Protein AF-Q13T92-F1 (afdb_monomer_lite)

Foldseek 3Di:
DDLPDPAKDKDKDKDQDPDDQVRVQVVVQVVVPVFKDFLDDWDWDQALNDTWIWTWIATPVLQKIKIWTWDAAPVRIIMIMIMMDSQADPPRSHHPPPCRVVSSSVVVNVVVCVRHVD

pLDDT: mean 86.64, std 13.21, range [33.62, 98.12]

Secondary structure (DSSP, 8-state):
-----SS-EEEEEEEE-SS-HHHHHHHHHHHTTTTEEE-S--EEEEETTEEEEEEEEEETTS--EEEEEEEE-TTSEEEEEEEEES-B-TTTSSBS-THHHHHHHHHHHHHHHHHT--

Radius of gyration: 13.7 Å; chains: 1; bounding box: 35×21×37 Å

Sequence (118 aa):
MRYDGLGDIAVFGATQTEQGPDAYGMDFAQLMGRGYALAGTAKWVVVGGQTVWLAGLSDTAGQAYGLLFVFRDARGYVWHVFTATGHILANTGGPADPGFYTRANALATAFVKAAFAG

Structure (mmCIF, N/CA/C/O backbone):
data_AF-Q13T92-F1
#
_entry.id   AF-Q13T92-F1
#
loop_
_atom_site.group_PDB
_atom_site.id
_atom_site.type_symbol
_atom_site.label_atom_id
_atom_site.label_alt_id
_atom_site.label_comp_id
_atom_site.label_asym_id
_atom_site.label_entity_id
_atom_site.label_seq_id
_atom_site.pdbx_PDB_ins_code
_atom_site.Cartn_x
_atom_site.Cartn_y
_atom_site.Cartn_z
_atom_site.occupancy
_atom_site.B_iso_or_equiv
_atom_site.auth_seq_id
_atom_site.auth_comp_id
_atom_site.auth_asym_id
_atom_site.auth_atom_id
_atom_site.pdbx_PDB_model_num
ATOM 1 N N . MET A 1 1 ? -14.319 -10.577 -6.843 1.00 38.72 1 MET A N 1
ATOM 2 C CA . MET A 1 1 ? -13.847 -9.365 -7.546 1.00 38.72 1 MET A CA 1
ATOM 3 C C . MET A 1 1 ? -12.643 -9.803 -8.372 1.00 38.72 1 MET A C 1
ATOM 5 O O . MET A 1 1 ? -11.688 -10.283 -7.779 1.00 38.72 1 MET A O 1
ATOM 9 N N . ARG A 1 2 ? -12.748 -9.834 -9.707 1.00 33.62 2 ARG A N 1
ATOM 10 C CA . ARG A 1 2 ? -11.689 -10.352 -10.593 1.00 33.62 2 ARG A CA 1
ATOM 11 C C . ARG A 1 2 ? -10.754 -9.185 -10.917 1.00 33.62 2 ARG A C 1
ATOM 13 O O . ARG A 1 2 ? -11.214 -8.174 -11.435 1.00 33.62 2 ARG A O 1
ATOM 20 N N . TYR A 1 3 ? -9.499 -9.283 -10.497 1.00 41.53 3 TYR A N 1
ATOM 21 C CA . TYR A 1 3 ? -8.467 -8.290 -10.779 1.00 41.53 3 TYR A CA 1
ATOM 22 C C . TYR A 1 3 ? -7.800 -8.694 -12.097 1.00 41.53 3 TYR A C 1
ATOM 24 O O . TYR A 1 3 ? -6.896 -9.521 -12.104 1.00 41.53 3 TYR A O 1
ATOM 32 N N . ASP A 1 4 ? -8.314 -8.184 -13.218 1.00 45.97 4 ASP A N 1
ATOM 33 C CA . ASP A 1 4 ? -7.700 -8.382 -14.535 1.00 45.97 4 ASP A CA 1
ATOM 34 C C . ASP A 1 4 ? -6.572 -7.352 -14.700 1.00 45.97 4 ASP A C 1
ATOM 36 O O . ASP A 1 4 ? -6.776 -6.238 -15.186 1.00 45.97 4 ASP A O 1
ATOM 40 N N . GLY A 1 5 ? -5.387 -7.702 -14.200 1.00 51.38 5 GLY A N 1
ATOM 41 C CA . GLY A 1 5 ? -4.140 -6.986 -14.452 1.00 51.38 5 GLY A CA 1
ATOM 42 C C . GLY A 1 5 ? -3.247 -7.808 -15.377 1.00 51.38 5 GLY A C 1
ATOM 43 O O . GLY A 1 5 ? -3.118 -9.020 -15.203 1.00 51.38 5 GLY A O 1
ATOM 44 N N . LEU A 1 6 ? -2.641 -7.164 -16.373 1.00 59.19 6 LEU A N 1
ATOM 45 C CA . LEU A 1 6 ? -1.683 -7.766 -17.306 1.00 59.19 6 LEU A CA 1
ATOM 46 C C . LEU A 1 6 ? -0.378 -8.118 -16.563 1.00 59.19 6 LEU A C 1
ATOM 48 O O . LEU A 1 6 ? 0.600 -7.386 -16.642 1.00 59.19 6 LEU A O 1
ATOM 52 N N . GLY A 1 7 ? -0.375 -9.210 -15.793 1.00 66.38 7 GLY A N 1
ATOM 53 C CA . GLY A 1 7 ? 0.784 -9.618 -14.986 1.00 66.38 7 GLY A CA 1
ATOM 54 C C . GLY A 1 7 ? 0.960 -8.840 -13.675 1.00 66.38 7 GLY A C 1
ATOM 55 O O . GLY A 1 7 ? 2.048 -8.850 -13.102 1.00 66.38 7 GLY A O 1
ATOM 56 N N . ASP A 1 8 ? -0.093 -8.177 -13.194 1.00 82.25 8 ASP A N 1
ATOM 57 C CA . ASP A 1 8 ? -0.079 -7.496 -11.900 1.00 82.25 8 ASP A CA 1
ATOM 58 C C . ASP A 1 8 ? -0.300 -8.492 -10.750 1.00 82.25 8 ASP A C 1
ATOM 60 O O . ASP A 1 8 ? -1.102 -9.424 -10.855 1.00 82.25 8 ASP A O 1
ATOM 64 N N . ILE A 1 9 ? 0.349 -8.246 -9.614 1.00 85.69 9 ILE A N 1
ATOM 65 C CA . ILE A 1 9 ? 0.156 -9.001 -8.372 1.00 85.69 9 ILE A CA 1
ATOM 66 C C . ILE A 1 9 ? -0.476 -8.117 -7.302 1.00 85.69 9 ILE A C 1
ATOM 68 O O . ILE A 1 9 ? -0.210 -6.917 -7.235 1.00 85.69 9 ILE A O 1
ATOM 72 N N . ALA A 1 10 ? -1.285 -8.722 -6.435 1.00 90.81 10 ALA A N 1
ATOM 73 C CA . ALA A 1 10 ? -1.836 -8.065 -5.259 1.00 90.81 10 ALA A CA 1
ATOM 74 C C . ALA A 1 10 ? -1.636 -8.941 -4.018 1.00 90.81 10 ALA A C 1
ATOM 76 O O . ALA A 1 10 ? -1.984 -10.121 -4.022 1.00 90.81 10 ALA A O 1
ATOM 77 N N . VAL A 1 11 ? -1.097 -8.350 -2.955 1.00 90.62 11 VAL A N 1
ATOM 78 C CA . VAL A 1 11 ? -0.909 -8.965 -1.639 1.00 90.62 11 VAL A CA 1
ATOM 79 C C . VAL A 1 11 ? -1.607 -8.087 -0.616 1.00 90.62 11 VAL A C 1
ATOM 81 O O . VAL A 1 11 ? -1.437 -6.871 -0.610 1.00 90.62 11 VAL A O 1
ATOM 84 N N . PHE A 1 12 ? -2.412 -8.689 0.245 1.00 93.50 12 PHE A N 1
ATOM 85 C CA . PHE A 1 12 ? -3.117 -7.968 1.291 1.00 93.50 12 PHE A CA 1
ATOM 86 C C . PHE A 1 12 ? -3.157 -8.794 2.565 1.00 93.50 12 PHE A C 1
ATOM 88 O O . PHE A 1 12 ? -3.146 -10.026 2.534 1.00 93.50 12 PHE A O 1
ATOM 95 N N . GLY A 1 13 ? -3.255 -8.103 3.688 1.00 94.44 13 GLY A N 1
ATOM 96 C CA . GLY A 1 13 ? -3.311 -8.740 4.987 1.00 94.44 13 GLY A CA 1
ATOM 97 C C . GLY A 1 13 ? -3.603 -7.740 6.088 1.00 94.44 13 GLY A C 1
ATOM 98 O O . GLY A 1 13 ? -3.597 -6.528 5.877 1.00 94.44 13 GLY A O 1
ATOM 99 N N . ALA A 1 14 ? -3.861 -8.281 7.270 1.00 95.62 14 ALA A N 1
ATOM 100 C CA . ALA A 1 14 ? -4.091 -7.520 8.481 1.00 95.62 14 ALA A CA 1
ATOM 101 C C . ALA A 1 14 ? -3.280 -8.135 9.615 1.00 95.62 14 ALA A C 1
ATOM 103 O O . ALA A 1 14 ? -3.207 -9.358 9.753 1.00 95.62 14 ALA A O 1
ATOM 104 N N . THR A 1 15 ? -2.680 -7.291 10.441 1.00 95.50 15 THR A N 1
ATOM 105 C CA . THR A 1 15 ? -1.926 -7.721 11.616 1.00 95.50 15 THR A CA 1
ATOM 106 C C . THR A 1 15 ? -2.346 -6.879 12.806 1.00 95.50 15 THR A C 1
ATOM 108 O O . THR A 1 15 ? -2.444 -5.656 12.711 1.00 95.50 15 THR A O 1
ATOM 111 N N . GLN A 1 16 ? -2.603 -7.529 13.938 1.00 95.38 16 GLN A N 1
ATOM 112 C CA . GLN A 1 16 ? -2.816 -6.820 15.191 1.00 95.38 16 GLN A CA 1
ATOM 113 C C . GLN A 1 16 ? -1.446 -6.429 15.750 1.00 95.38 16 GLN A C 1
ATOM 115 O O . GLN A 1 16 ? -0.633 -7.286 16.080 1.00 95.38 16 GLN A O 1
ATOM 120 N N . THR A 1 17 ? -1.169 -5.131 15.778 1.00 93.62 17 THR A N 1
ATOM 121 C CA . THR A 1 17 ? 0.116 -4.566 16.203 1.00 93.62 17 THR A CA 1
ATOM 122 C C . THR A 1 17 ? -0.117 -3.185 16.803 1.00 93.62 17 THR A C 1
ATOM 124 O O . THR A 1 17 ? -1.123 -2.532 16.513 1.00 93.62 17 THR A O 1
ATOM 127 N N . GLU A 1 18 ? 0.809 -2.714 17.630 1.00 93.81 18 GLU A N 1
ATOM 128 C CA . GLU A 1 18 ? 0.816 -1.341 18.151 1.00 93.81 18 GLU A CA 1
ATOM 129 C C . GLU A 1 18 ? 1.480 -0.351 17.179 1.00 93.81 18 GLU A C 1
ATOM 131 O O . GLU A 1 18 ? 1.297 0.855 17.310 1.00 93.81 18 GLU A O 1
ATOM 136 N N . GLN A 1 19 ? 2.188 -0.842 16.155 1.00 95.25 19 GLN A N 1
ATOM 137 C CA . GLN A 1 19 ? 2.868 0.005 15.172 1.00 95.25 19 GLN A CA 1
ATOM 138 C C . GLN A 1 19 ? 1.899 0.913 14.404 1.00 95.25 19 GLN A C 1
ATOM 140 O O . GLN A 1 19 ? 0.835 0.481 13.956 1.00 95.25 19 GLN A O 1
ATOM 145 N N . GLY A 1 20 ? 2.279 2.174 14.196 1.00 96.00 20 GLY A N 1
ATOM 146 C CA . GLY A 1 20 ? 1.565 3.063 13.278 1.00 96.00 20 GLY A CA 1
ATOM 147 C C . GLY A 1 20 ? 1.570 2.523 11.836 1.00 96.00 20 GLY A C 1
ATOM 148 O O . GLY A 1 20 ? 2.464 1.749 11.484 1.00 96.00 20 GLY A O 1
ATOM 149 N N . PRO A 1 21 ? 0.597 2.903 10.984 1.00 97.19 21 PRO A N 1
ATOM 150 C CA . PRO A 1 21 ? 0.575 2.483 9.578 1.00 97.19 21 PRO A CA 1
ATOM 151 C C . PRO A 1 21 ? 1.846 2.843 8.796 1.00 97.19 21 PRO A C 1
ATOM 153 O O . PRO A 1 21 ? 2.279 2.088 7.935 1.00 97.19 21 PRO A O 1
ATOM 156 N N . ASP A 1 22 ? 2.458 3.979 9.111 1.00 95.94 22 ASP A N 1
ATOM 157 C CA . ASP A 1 22 ? 3.724 4.430 8.542 1.00 95.94 22 ASP A CA 1
ATOM 158 C C . ASP A 1 22 ? 4.896 3.535 8.963 1.00 95.94 22 ASP A C 1
ATOM 160 O O . ASP A 1 22 ? 5.622 3.041 8.103 1.00 95.94 22 ASP A O 1
ATOM 164 N N . ALA A 1 23 ? 5.043 3.259 10.262 1.00 95.12 23 ALA A N 1
ATOM 165 C CA . ALA A 1 23 ? 6.083 2.367 10.774 1.00 95.12 23 ALA A CA 1
ATOM 166 C C . ALA A 1 23 ? 5.935 0.948 10.200 1.00 95.12 23 ALA A C 1
ATOM 168 O O . ALA A 1 23 ? 6.889 0.395 9.658 1.00 95.12 23 ALA A O 1
ATOM 169 N N . TYR A 1 24 ? 4.715 0.402 10.224 1.00 95.50 24 TYR A N 1
ATOM 170 C CA . TYR A 1 24 ? 4.418 -0.900 9.627 1.00 95.50 24 TYR A CA 1
ATOM 171 C C . TYR A 1 24 ? 4.729 -0.922 8.127 1.00 95.50 24 TYR A C 1
ATOM 173 O O . TYR A 1 24 ? 5.308 -1.879 7.623 1.00 95.50 24 TYR A O 1
ATOM 181 N N . GLY A 1 25 ? 4.343 0.123 7.391 1.00 92.69 25 GLY A N 1
ATOM 182 C CA . GLY A 1 25 ? 4.567 0.203 5.951 1.00 92.69 25 GLY A CA 1
ATOM 183 C C . GLY A 1 25 ? 6.045 0.287 5.574 1.00 92.69 25 GLY A C 1
ATOM 184 O O . GLY A 1 25 ? 6.465 -0.328 4.592 1.00 92.69 25 GLY A O 1
ATOM 185 N N . MET A 1 26 ? 6.845 0.991 6.375 1.00 90.88 26 MET A N 1
ATOM 186 C CA . MET A 1 26 ? 8.300 1.031 6.224 1.00 90.88 26 MET A CA 1
ATOM 187 C C . MET A 1 26 ? 8.936 -0.333 6.502 1.00 90.88 26 MET A C 1
ATOM 189 O O . MET A 1 26 ? 9.745 -0.792 5.695 1.00 90.88 26 MET A O 1
ATOM 193 N N . ASP A 1 27 ? 8.529 -1.010 7.578 1.00 91.44 27 ASP A N 1
ATOM 194 C CA . ASP A 1 27 ? 9.002 -2.360 7.900 1.00 91.44 27 ASP A CA 1
ATOM 195 C C . ASP A 1 27 ? 8.605 -3.362 6.808 1.00 91.44 27 ASP A C 1
ATOM 197 O O . ASP A 1 27 ? 9.425 -4.164 6.368 1.00 91.44 27 ASP A O 1
ATOM 201 N N . PHE A 1 28 ? 7.372 -3.279 6.299 1.00 88.94 28 PHE A N 1
ATOM 202 C CA . PHE A 1 28 ? 6.901 -4.100 5.185 1.00 88.94 28 PHE A CA 1
ATOM 203 C C . PHE A 1 28 ? 7.774 -3.898 3.939 1.00 88.94 28 PHE A C 1
ATOM 205 O O . PHE A 1 28 ? 8.217 -4.871 3.328 1.00 88.94 28 PHE A O 1
ATOM 212 N N . ALA A 1 29 ? 8.075 -2.646 3.580 1.00 83.25 29 ALA A N 1
ATOM 213 C CA . ALA A 1 29 ? 8.956 -2.335 2.458 1.00 83.25 29 ALA A CA 1
ATOM 214 C C . ALA A 1 29 ? 10.376 -2.898 2.663 1.00 83.25 29 ALA A C 1
ATOM 216 O O . ALA A 1 29 ? 10.950 -3.456 1.730 1.00 83.25 29 ALA A O 1
ATOM 217 N N . GLN A 1 30 ? 10.919 -2.817 3.882 1.00 82.56 30 GLN A N 1
ATOM 218 C CA . GLN A 1 30 ? 12.228 -3.385 4.224 1.00 82.56 30 GLN A CA 1
ATOM 219 C C . GLN A 1 30 ? 12.243 -4.917 4.235 1.00 82.56 30 GLN A C 1
ATOM 221 O O . GLN A 1 30 ? 13.239 -5.516 3.840 1.00 82.56 30 GLN A O 1
ATOM 226 N N . LEU A 1 31 ? 11.155 -5.575 4.641 1.00 82.12 31 LEU A N 1
ATOM 227 C CA . LEU A 1 31 ? 11.030 -7.036 4.593 1.00 82.12 31 LEU A CA 1
ATOM 228 C C . LEU A 1 31 ? 10.950 -7.551 3.153 1.00 82.12 31 LEU A C 1
ATOM 230 O O . LEU A 1 31 ? 11.493 -8.611 2.843 1.00 82.12 31 LEU A O 1
ATOM 234 N N . MET A 1 32 ? 10.362 -6.768 2.246 1.00 75.75 32 MET A N 1
ATOM 235 C CA . MET A 1 32 ? 10.499 -6.995 0.802 1.00 75.75 32 MET A CA 1
ATOM 236 C C . MET A 1 32 ? 11.917 -6.676 0.278 1.00 75.75 32 MET A C 1
ATOM 238 O O . MET A 1 32 ? 12.234 -6.968 -0.879 1.00 75.75 32 MET A O 1
ATOM 242 N N . GLY A 1 33 ? 12.779 -6.100 1.123 1.00 57.41 33 GLY A N 1
ATOM 243 C CA . GLY A 1 33 ? 14.093 -5.496 0.867 1.00 57.41 33 GLY A CA 1
ATOM 244 C C . GLY A 1 33 ? 15.240 -6.442 0.510 1.00 57.41 33 GLY A C 1
ATOM 245 O O . GLY A 1 33 ? 16.389 -6.205 0.874 1.00 57.41 33 GLY A O 1
ATOM 246 N N . ARG A 1 34 ? 14.970 -7.477 -0.285 1.00 59.25 34 ARG A N 1
ATOM 247 C CA . ARG A 1 34 ? 15.957 -7.929 -1.285 1.00 59.25 34 ARG A CA 1
ATOM 248 C C . ARG A 1 34 ? 15.564 -7.574 -2.718 1.00 59.25 34 ARG A C 1
ATOM 250 O O . ARG A 1 34 ? 16.380 -7.758 -3.612 1.00 59.25 34 ARG A O 1
ATOM 257 N N . GLY A 1 35 ? 14.347 -7.060 -2.907 1.00 66.00 35 GLY A N 1
ATOM 258 C CA . GLY A 1 35 ? 13.820 -6.595 -4.183 1.00 66.00 35 GLY A CA 1
ATOM 259 C C . GLY A 1 35 ? 13.386 -5.137 -4.126 1.00 66.00 35 GLY A C 1
ATOM 260 O O . GLY A 1 35 ? 13.840 -4.376 -4.949 1.00 66.00 35 GLY A O 1
ATOM 261 N N . TYR A 1 36 ? 12.597 -4.680 -3.148 1.00 78.75 36 TYR A N 1
ATOM 262 C CA . TYR A 1 36 ? 11.918 -3.373 -3.257 1.00 78.75 36 TYR A CA 1
ATOM 263 C C . TYR A 1 36 ? 12.510 -2.236 -2.400 1.00 78.75 36 TYR A C 1
ATOM 265 O O . TYR A 1 36 ? 12.968 -2.454 -1.281 1.00 78.75 36 TYR A O 1
ATOM 273 N N . ALA A 1 37 ? 12.438 -1.004 -2.916 1.00 85.38 37 ALA A N 1
ATOM 274 C CA . ALA A 1 37 ? 12.794 0.256 -2.258 1.00 85.38 37 ALA A CA 1
ATOM 275 C C . ALA A 1 37 ? 11.707 1.329 -2.473 1.00 85.38 37 ALA A C 1
ATOM 277 O O . ALA A 1 37 ? 10.883 1.214 -3.378 1.00 85.38 37 ALA A O 1
ATOM 278 N N . LEU A 1 38 ? 11.702 2.395 -1.664 1.00 87.88 38 LEU A N 1
ATOM 279 C CA . LEU A 1 38 ? 10.770 3.515 -1.841 1.00 87.88 38 LEU A CA 1
ATOM 280 C C . LEU A 1 38 ? 11.009 4.243 -3.170 1.00 87.88 38 LEU A C 1
ATOM 282 O O . LEU A 1 38 ? 12.088 4.776 -3.416 1.00 87.88 38 LEU A O 1
ATOM 286 N N . ALA A 1 39 ? 9.963 4.336 -3.988 1.00 84.19 39 ALA A N 1
ATOM 287 C CA . ALA A 1 39 ? 9.957 5.012 -5.285 1.00 84.19 39 ALA A CA 1
ATOM 288 C C . ALA A 1 39 ? 9.563 6.499 -5.174 1.00 84.19 39 ALA A C 1
ATOM 290 O O . ALA A 1 39 ? 8.851 7.036 -6.025 1.00 84.19 39 ALA A O 1
ATOM 291 N N . GLY A 1 40 ? 9.960 7.151 -4.078 1.00 82.62 40 GLY A N 1
ATOM 292 C CA . GLY A 1 40 ? 9.605 8.531 -3.745 1.00 82.62 40 GLY A CA 1
ATOM 293 C C . GLY A 1 40 ? 9.138 8.701 -2.299 1.00 82.62 40 GLY A C 1
ATOM 294 O O . GLY A 1 40 ? 9.245 7.796 -1.473 1.00 82.62 40 GLY A O 1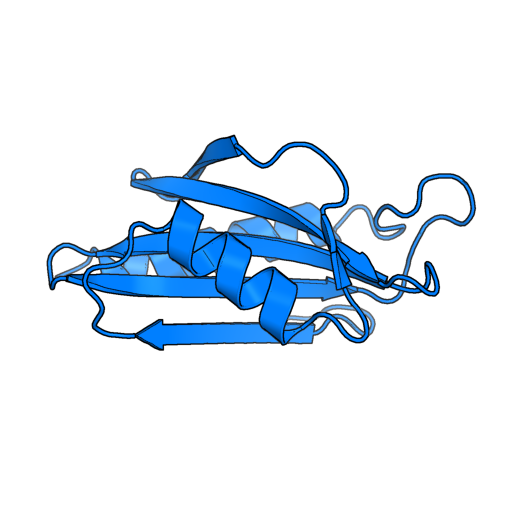
ATOM 295 N N . THR A 1 41 ? 8.618 9.888 -1.985 1.00 86.56 41 THR A N 1
ATOM 296 C CA . THR A 1 41 ? 8.132 10.217 -0.640 1.00 86.56 41 THR A CA 1
ATOM 297 C C . THR A 1 41 ? 6.765 9.584 -0.388 1.00 86.56 41 THR A C 1
ATOM 299 O O . THR A 1 41 ? 5.803 9.850 -1.113 1.00 86.56 41 THR A O 1
ATOM 302 N N . ALA A 1 42 ? 6.673 8.766 0.661 1.00 92.69 42 ALA A N 1
ATOM 303 C CA . ALA A 1 42 ? 5.397 8.266 1.154 1.00 92.69 42 ALA A CA 1
ATOM 304 C C . ALA A 1 42 ? 4.531 9.412 1.698 1.00 92.69 42 ALA A C 1
ATOM 306 O O . ALA A 1 42 ? 5.040 10.434 2.162 1.00 92.69 42 ALA A O 1
ATOM 307 N N . LYS A 1 43 ? 3.210 9.256 1.637 1.00 95.56 43 LYS A N 1
ATOM 308 C CA . LYS A 1 43 ? 2.264 10.315 2.003 1.00 95.56 43 LYS A CA 1
ATOM 309 C C . LYS A 1 43 ? 0.974 9.754 2.575 1.00 95.56 43 LYS A C 1
ATOM 311 O O . LYS A 1 43 ? 0.562 8.651 2.241 1.00 95.56 43 LYS A O 1
ATOM 316 N N . TRP A 1 44 ? 0.298 10.564 3.376 1.00 96.69 44 TRP A N 1
ATOM 317 C CA . TRP A 1 44 ? -1.058 10.282 3.829 1.00 96.69 44 TRP A CA 1
ATOM 318 C C . TRP A 1 44 ? -2.071 10.789 2.800 1.00 96.69 44 TRP A C 1
ATOM 320 O O . TRP A 1 44 ? -1.970 11.921 2.326 1.00 96.69 44 TRP A O 1
ATOM 330 N N . VAL A 1 45 ? -3.033 9.946 2.435 1.00 96.88 45 VAL A N 1
ATOM 331 C CA . VAL A 1 45 ? -4.094 10.249 1.466 1.00 96.88 45 VAL A CA 1
ATOM 332 C C . VAL A 1 45 ? -5.453 9.787 1.983 1.00 96.88 45 VAL A C 1
ATOM 334 O O . VAL A 1 45 ? -5.533 8.951 2.880 1.00 96.88 45 VAL A O 1
ATOM 337 N N . VAL A 1 46 ? -6.532 10.324 1.411 1.00 97.00 46 VAL A N 1
ATOM 338 C CA . VAL A 1 46 ? -7.895 9.866 1.708 1.00 97.00 46 VAL A CA 1
ATOM 339 C C . VAL A 1 46 ? -8.300 8.806 0.689 1.00 97.00 46 VAL A C 1
ATOM 341 O O . VAL A 1 46 ? -8.362 9.082 -0.508 1.00 97.00 46 VAL A O 1
ATOM 344 N N . VAL A 1 47 ? -8.604 7.600 1.164 1.00 95.75 47 VAL A N 1
ATOM 345 C CA . VAL A 1 47 ? -9.061 6.464 0.349 1.00 95.75 47 VAL A CA 1
ATOM 346 C C . VAL A 1 47 ? -10.317 5.905 0.997 1.00 95.75 47 VAL A C 1
ATOM 348 O O . VAL A 1 47 ? -10.335 5.673 2.198 1.00 95.75 47 VAL A O 1
ATOM 351 N N . GLY A 1 48 ? -11.402 5.732 0.237 1.00 92.50 48 GLY A N 1
ATOM 352 C CA . GLY A 1 48 ? -12.658 5.207 0.791 1.00 92.50 48 GLY A CA 1
ATOM 353 C C . GLY A 1 48 ? -13.238 6.005 1.971 1.00 92.50 48 GLY A C 1
ATOM 354 O O . GLY A 1 48 ? -14.035 5.454 2.721 1.00 92.50 48 GLY A O 1
ATOM 355 N N . GLY A 1 49 ? -12.848 7.275 2.137 1.00 93.25 49 GLY A N 1
ATOM 356 C CA . GLY A 1 49 ? -13.241 8.128 3.265 1.00 93.25 49 GLY A CA 1
ATOM 357 C C . GLY A 1 49 ? -12.351 8.017 4.510 1.00 93.25 49 GLY A C 1
ATOM 358 O O . GLY A 1 49 ? -12.621 8.707 5.484 1.00 93.25 49 GLY A O 1
ATOM 359 N N . GLN A 1 50 ? -11.299 7.194 4.485 1.00 96.00 50 GLN A N 1
ATOM 360 C CA . GLN A 1 50 ? -10.368 7.010 5.602 1.00 96.00 50 GLN A CA 1
ATOM 361 C C . GLN A 1 50 ? -8.970 7.521 5.257 1.00 96.00 50 GLN A C 1
ATOM 363 O O . GLN A 1 50 ? -8.573 7.555 4.088 1.00 96.00 50 GLN A O 1
ATOM 368 N N . THR A 1 51 ? -8.217 7.898 6.288 1.00 96.06 51 THR A N 1
ATOM 369 C CA . THR A 1 51 ? -6.810 8.289 6.167 1.00 96.06 51 THR A CA 1
ATOM 370 C C . THR A 1 51 ? -5.938 7.046 6.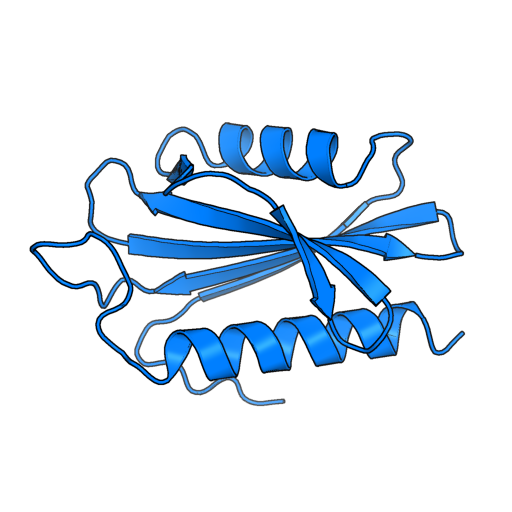005 1.00 96.06 51 THR A C 1
ATOM 372 O O . THR A 1 51 ? -5.911 6.175 6.871 1.00 96.06 51 THR A O 1
ATOM 375 N N . VAL A 1 52 ? -5.214 6.975 4.891 1.00 97.94 52 VAL A N 1
ATOM 376 C CA . VAL A 1 52 ? -4.379 5.837 4.496 1.00 97.94 52 VAL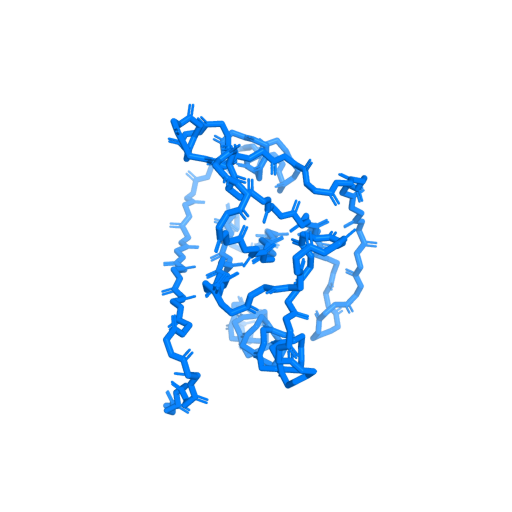 A CA 1
ATOM 377 C C . VAL A 1 52 ? -2.970 6.324 4.201 1.00 97.94 52 VAL A C 1
ATOM 379 O O . VAL A 1 52 ? -2.778 7.319 3.502 1.00 97.94 52 VAL A O 1
ATOM 382 N N . TRP A 1 53 ? -1.976 5.619 4.725 1.00 97.88 53 TRP A N 1
ATOM 383 C CA . TRP A 1 53 ? -0.583 5.836 4.371 1.00 97.88 53 TRP A CA 1
ATOM 384 C C . TRP A 1 53 ? -0.290 5.144 3.042 1.00 97.88 53 TRP A C 1
ATOM 386 O O . TRP A 1 53 ? -0.580 3.962 2.873 1.00 97.88 53 TRP A O 1
ATOM 396 N N . LEU A 1 54 ? 0.252 5.885 2.084 1.00 97.25 54 LEU A N 1
ATOM 397 C CA . LEU A 1 54 ? 0.533 5.419 0.735 1.00 97.25 54 LEU A CA 1
ATOM 398 C C . LEU A 1 54 ? 2.014 5.590 0.422 1.00 97.25 54 LEU A C 1
ATOM 400 O O . LEU A 1 54 ? 2.546 6.702 0.479 1.00 97.25 54 LEU A O 1
ATOM 404 N N . ALA A 1 55 ? 2.641 4.504 -0.009 1.00 94.75 55 ALA A N 1
ATOM 405 C CA . ALA A 1 55 ? 3.994 4.500 -0.532 1.00 94.75 55 ALA A CA 1
ATOM 406 C C . ALA A 1 55 ? 4.040 3.874 -1.929 1.00 94.75 55 ALA A C 1
ATOM 408 O O . ALA A 1 55 ? 3.413 2.848 -2.188 1.00 94.75 55 ALA A O 1
ATOM 409 N N . GLY A 1 56 ? 4.808 4.492 -2.825 1.00 92.81 56 GLY A N 1
ATOM 410 C CA . GLY A 1 56 ? 5.265 3.836 -4.047 1.00 92.81 56 GLY A CA 1
ATOM 411 C C . GLY A 1 56 ? 6.520 3.024 -3.746 1.00 92.81 56 GLY A C 1
ATOM 412 O O . GLY A 1 56 ? 7.400 3.510 -3.036 1.00 92.81 56 GLY A O 1
ATOM 413 N N . LEU A 1 57 ? 6.610 1.816 -4.289 1.00 91.00 57 LEU A N 1
ATOM 414 C CA . LEU A 1 57 ? 7.750 0.920 -4.130 1.00 91.00 57 LEU A CA 1
ATOM 415 C C . LEU A 1 57 ? 8.249 0.480 -5.505 1.00 91.00 57 LEU A C 1
ATOM 417 O O . LEU A 1 57 ? 7.453 0.058 -6.332 1.00 91.00 57 LEU A O 1
ATOM 421 N N . SER A 1 58 ? 9.550 0.543 -5.750 1.00 88.19 58 SER A N 1
ATOM 422 C CA . SER A 1 58 ? 10.178 0.045 -6.975 1.00 88.19 58 SER A CA 1
ATOM 423 C C . SER A 1 58 ? 11.095 -1.109 -6.634 1.00 88.19 58 SER A C 1
ATOM 425 O O . SER A 1 58 ? 11.812 -1.055 -5.637 1.00 88.19 58 SER A O 1
ATOM 427 N N . ASP A 1 59 ? 11.089 -2.137 -7.471 1.00 84.75 59 ASP A N 1
ATOM 428 C CA . ASP A 1 59 ? 12.118 -3.163 -7.417 1.00 84.75 59 ASP A CA 1
ATOM 429 C C . ASP A 1 59 ? 13.487 -2.538 -7.754 1.00 84.75 59 ASP A C 1
ATOM 431 O O . ASP A 1 59 ? 13.601 -1.644 -8.590 1.00 84.75 59 ASP A O 1
ATOM 435 N N . THR A 1 60 ? 14.531 -3.001 -7.086 1.00 79.88 60 THR A N 1
ATOM 436 C CA . THR A 1 60 ? 15.907 -2.494 -7.118 1.00 79.88 60 THR A CA 1
ATOM 437 C C . THR A 1 60 ? 16.608 -2.872 -8.413 1.00 79.88 60 THR A C 1
ATOM 439 O O . THR A 1 60 ? 17.482 -2.135 -8.862 1.00 79.88 60 THR A O 1
ATOM 442 N N . ALA A 1 61 ? 16.172 -3.953 -9.069 1.00 78.56 61 ALA A N 1
ATOM 443 C CA . ALA A 1 61 ? 16.540 -4.240 -10.455 1.00 78.56 61 ALA A CA 1
ATOM 444 C C . ALA A 1 61 ? 15.806 -3.332 -11.462 1.00 78.56 61 ALA A C 1
ATOM 446 O O . ALA A 1 61 ? 16.035 -3.432 -12.671 1.00 78.56 61 ALA A O 1
ATOM 447 N N . GLY A 1 62 ? 14.917 -2.458 -10.974 1.00 76.81 62 GLY A N 1
ATOM 448 C CA . GLY A 1 62 ? 14.147 -1.525 -11.779 1.00 76.81 62 GLY A CA 1
ATOM 449 C C . GLY A 1 62 ? 13.250 -2.241 -12.772 1.00 76.81 62 GLY A C 1
ATOM 450 O O . GLY A 1 62 ? 13.152 -1.762 -13.889 1.00 76.81 62 GLY A O 1
ATOM 451 N N . GLN A 1 63 ? 12.679 -3.397 -12.402 1.00 80.50 63 GLN A N 1
ATOM 452 C CA . GLN A 1 63 ? 11.811 -4.220 -13.262 1.00 80.50 63 GLN A CA 1
ATOM 453 C C . GLN A 1 63 ? 10.337 -4.174 -12.852 1.00 80.50 63 GLN A C 1
ATOM 455 O O . GLN A 1 63 ? 9.472 -4.611 -13.605 1.00 80.50 63 GLN A O 1
ATOM 460 N N . ALA A 1 64 ? 10.036 -3.657 -11.662 1.00 86.50 64 ALA A N 1
ATOM 461 C CA . ALA A 1 64 ? 8.679 -3.608 -11.153 1.00 86.50 64 ALA A CA 1
ATOM 462 C C . ALA A 1 64 ? 8.411 -2.344 -10.340 1.00 86.50 64 ALA A C 1
ATOM 464 O O . ALA A 1 64 ? 9.304 -1.782 -9.704 1.00 86.50 64 ALA A O 1
ATOM 465 N N . TYR A 1 65 ? 7.145 -1.943 -10.332 1.00 89.50 65 TYR A N 1
ATOM 466 C CA . TYR A 1 65 ? 6.624 -0.847 -9.528 1.00 89.50 65 TYR A CA 1
ATOM 467 C C . TYR A 1 65 ? 5.391 -1.311 -8.765 1.00 89.50 65 TYR A C 1
ATOM 469 O O . TYR A 1 65 ? 4.583 -2.071 -9.290 1.00 89.50 65 TYR A O 1
ATOM 477 N N . GLY A 1 66 ? 5.215 -0.826 -7.545 1.00 91.50 66 GLY A N 1
ATOM 478 C CA . GLY A 1 66 ? 4.072 -1.130 -6.713 1.00 91.50 66 GLY A CA 1
ATOM 479 C C . GLY A 1 66 ? 3.593 0.040 -5.870 1.00 91.50 66 GLY A C 1
ATOM 480 O O . GLY A 1 66 ? 4.289 1.029 -5.659 1.00 91.50 66 GLY A O 1
ATOM 481 N N . LEU A 1 67 ? 2.365 -0.094 -5.388 1.00 94.56 67 LEU A N 1
ATOM 482 C CA . LEU A 1 67 ? 1.715 0.815 -4.457 1.00 94.56 67 LEU A CA 1
ATOM 483 C C . LEU A 1 67 ? 1.350 0.034 -3.209 1.00 94.56 67 LEU A C 1
ATOM 485 O O . LEU A 1 67 ? 0.694 -1.002 -3.296 1.00 94.56 67 LEU A O 1
ATOM 489 N N . LEU A 1 68 ? 1.776 0.551 -2.067 1.00 95.94 68 LEU A N 1
ATOM 490 C CA . LEU A 1 68 ? 1.487 0.023 -0.750 1.00 95.94 68 LEU A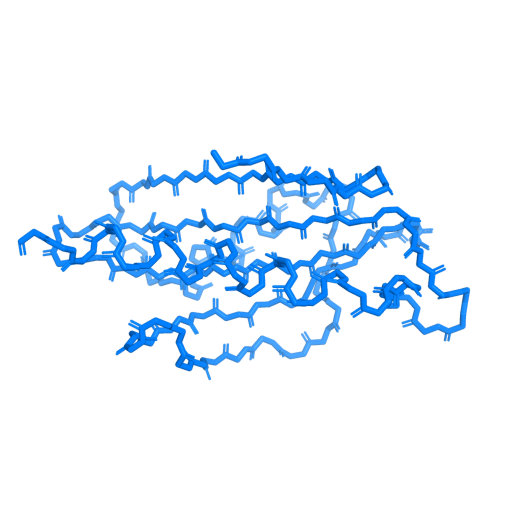 CA 1
ATOM 491 C C . LEU A 1 68 ? 0.573 1.002 -0.019 1.00 95.94 68 LEU A C 1
ATOM 493 O O . LEU A 1 68 ? 0.964 2.132 0.264 1.00 95.94 68 LEU A O 1
ATOM 497 N N . PHE A 1 69 ? -0.633 0.547 0.290 1.00 97.94 69 PHE A N 1
ATOM 498 C CA . PHE A 1 69 ? -1.611 1.248 1.107 1.00 97.94 69 PHE A CA 1
ATOM 499 C C . PHE A 1 69 ? -1.622 0.608 2.489 1.00 97.94 69 PHE A C 1
ATOM 501 O O . PHE A 1 69 ? -1.796 -0.605 2.589 1.00 97.94 69 PHE A O 1
ATOM 508 N N . VAL A 1 70 ? -1.467 1.403 3.543 1.00 98.12 70 VAL A N 1
ATOM 509 C CA . VAL A 1 70 ? -1.471 0.925 4.928 1.00 98.12 70 VAL A CA 1
ATOM 510 C C . VAL A 1 70 ? -2.405 1.782 5.764 1.00 98.12 70 VAL A C 1
ATOM 512 O O . VAL A 1 70 ? -2.377 3.010 5.692 1.00 98.12 70 VAL A O 1
ATOM 515 N N . PHE A 1 71 ? -3.260 1.149 6.558 1.00 97.81 71 PHE A N 1
ATOM 516 C CA . PHE A 1 71 ? -4.227 1.850 7.398 1.00 97.81 71 PHE A CA 1
ATOM 517 C C . PHE A 1 71 ? -4.564 1.040 8.642 1.00 97.81 71 PHE A C 1
ATOM 519 O O . PHE A 1 71 ? -4.403 -0.176 8.662 1.00 97.81 71 PHE A O 1
ATOM 526 N N . ARG A 1 72 ? -5.031 1.713 9.694 1.00 96.75 72 ARG A N 1
ATOM 527 C CA . ARG A 1 72 ? -5.460 1.070 10.938 1.00 96.75 72 ARG A CA 1
ATOM 528 C C . ARG A 1 72 ? -6.976 1.122 11.039 1.00 96.75 72 ARG A C 1
ATOM 530 O O . ARG A 1 72 ? -7.539 2.201 10.889 1.00 96.75 72 ARG A O 1
ATOM 537 N N . ASP A 1 73 ? -7.615 -0.013 11.297 1.00 94.25 73 ASP A N 1
ATOM 538 C CA . ASP A 1 73 ? -9.059 -0.068 11.532 1.00 94.25 73 ASP A CA 1
ATOM 539 C C . ASP A 1 73 ? -9.430 0.248 12.994 1.00 94.25 73 ASP A C 1
ATOM 541 O O . ASP A 1 73 ? -8.577 0.330 13.884 1.00 94.25 73 ASP A O 1
ATOM 545 N N . ALA A 1 74 ? -10.729 0.406 13.256 1.00 89.75 74 ALA A N 1
ATOM 546 C CA . ALA A 1 74 ? -11.250 0.682 14.597 1.00 89.75 74 ALA A CA 1
ATOM 547 C C . ALA A 1 74 ? -11.043 -0.477 15.594 1.00 89.75 74 ALA A C 1
ATOM 549 O O . ALA A 1 74 ? -11.144 -0.283 16.803 1.00 89.75 74 ALA A O 1
ATOM 550 N N . ARG A 1 75 ? -10.744 -1.683 15.100 1.00 90.81 75 ARG A N 1
ATOM 551 C CA . ARG A 1 75 ? -10.499 -2.889 15.903 1.00 90.81 75 ARG A CA 1
ATOM 552 C C . ARG A 1 75 ? -9.020 -3.042 16.274 1.00 90.81 75 ARG A C 1
ATOM 554 O O . ARG A 1 75 ? -8.663 -3.986 16.975 1.00 90.81 75 ARG A O 1
ATOM 561 N N . GLY A 1 76 ? -8.171 -2.113 15.832 1.00 91.31 76 GLY A N 1
ATOM 562 C CA . GLY A 1 76 ? -6.746 -2.080 16.133 1.00 91.31 76 GLY A CA 1
ATOM 563 C C . GLY A 1 76 ? -5.879 -2.919 15.194 1.00 91.31 76 GLY A C 1
ATOM 564 O O . GLY A 1 76 ? -4.689 -3.071 15.474 1.00 91.31 76 GLY A O 1
ATOM 565 N N . TYR A 1 77 ? -6.423 -3.440 14.091 1.00 96.25 77 TYR A N 1
ATOM 566 C CA . TYR A 1 77 ? -5.617 -4.092 13.060 1.00 96.25 77 TYR A CA 1
ATOM 567 C C . TYR A 1 77 ? -4.991 -3.052 12.139 1.00 96.25 77 TYR A C 1
ATOM 569 O O . TYR A 1 77 ? -5.658 -2.122 11.685 1.00 96.25 77 TYR A O 1
ATOM 577 N N . VAL A 1 78 ? -3.715 -3.249 11.816 1.00 97.75 78 VAL A N 1
ATOM 578 C CA . VAL A 1 78 ? -3.052 -2.558 10.713 1.00 97.75 78 VAL A CA 1
ATOM 579 C C . VAL A 1 78 ? -3.179 -3.426 9.470 1.00 97.75 78 VAL A C 1
ATOM 581 O O . VAL A 1 78 ? -2.705 -4.562 9.429 1.00 97.75 78 VAL A O 1
ATOM 584 N N . TRP A 1 79 ? -3.856 -2.884 8.471 1.00 97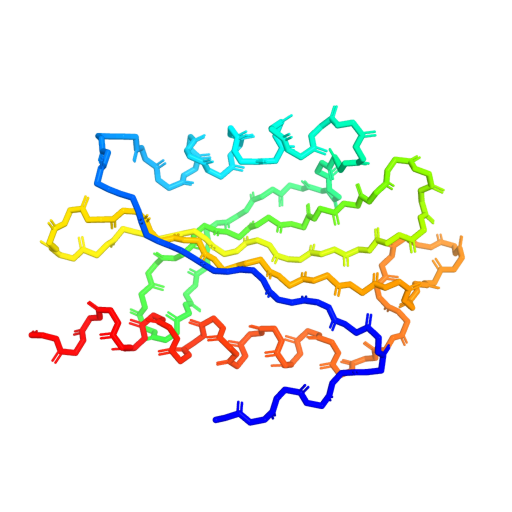.56 79 TRP A N 1
ATOM 585 C CA . TRP A 1 79 ? -4.071 -3.480 7.166 1.00 97.56 79 TRP A CA 1
ATOM 586 C C . TRP A 1 79 ? -3.011 -3.001 6.190 1.00 97.56 79 TRP A C 1
ATOM 588 O O . TRP A 1 79 ? -2.660 -1.822 6.199 1.00 97.56 79 TRP A O 1
ATOM 598 N N . HIS A 1 80 ? -2.578 -3.887 5.298 1.00 96.69 80 HIS A N 1
ATOM 599 C CA . HIS A 1 80 ? -1.820 -3.524 4.110 1.00 96.69 80 HIS A CA 1
ATOM 600 C C . HIS A 1 80 ? -2.506 -4.042 2.848 1.00 96.69 80 HIS A C 1
ATOM 602 O O . HIS A 1 80 ? -3.050 -5.146 2.818 1.00 96.69 80 HIS A O 1
ATOM 608 N N . VAL A 1 81 ? -2.440 -3.241 1.790 1.00 97.12 81 VAL A N 1
ATOM 609 C CA . VAL A 1 81 ? -2.796 -3.624 0.426 1.00 97.12 81 VAL A CA 1
ATOM 610 C C . VAL A 1 81 ? -1.638 -3.204 -0.461 1.00 97.12 81 VAL A C 1
ATOM 612 O O . VAL A 1 81 ? -1.393 -2.017 -0.656 1.00 97.12 81 VAL A O 1
ATOM 615 N N . PHE A 1 82 ? -0.911 -4.183 -0.975 1.00 94.25 82 PHE A N 1
ATOM 616 C CA . PHE A 1 82 ? 0.180 -3.993 -1.911 1.00 94.25 82 PHE A CA 1
ATOM 617 C C . PHE A 1 82 ? -0.241 -4.483 -3.289 1.00 94.25 82 PHE A C 1
ATOM 619 O O . PHE A 1 82 ? -0.679 -5.620 -3.439 1.00 94.25 82 PHE A O 1
ATOM 626 N N . THR A 1 83 ? -0.088 -3.643 -4.303 1.00 93.88 83 THR A N 1
ATOM 627 C CA . THR A 1 83 ? -0.235 -4.035 -5.709 1.00 93.88 83 THR A CA 1
ATOM 628 C C . THR A 1 83 ? 1.052 -3.734 -6.442 1.00 93.88 83 THR A C 1
ATOM 630 O O . THR A 1 83 ? 1.576 -2.640 -6.256 1.00 93.88 83 THR A O 1
ATOM 633 N N . ALA A 1 84 ? 1.530 -4.633 -7.296 1.00 90.44 84 ALA A N 1
ATOM 634 C CA . ALA A 1 84 ? 2.718 -4.410 -8.112 1.00 90.44 84 ALA A CA 1
ATOM 635 C C . ALA A 1 84 ? 2.523 -4.863 -9.556 1.00 90.44 84 ALA A C 1
ATOM 637 O O . ALA A 1 84 ? 1.716 -5.745 -9.834 1.00 90.44 84 ALA A O 1
ATOM 638 N N . THR A 1 85 ? 3.289 -4.259 -10.457 1.00 89.12 85 THR A N 1
ATOM 639 C CA . THR A 1 85 ? 3.316 -4.556 -11.886 1.00 89.12 85 THR A CA 1
ATOM 640 C C . THR A 1 85 ? 4.753 -4.660 -12.379 1.00 89.12 85 THR A C 1
ATOM 642 O O . THR A 1 85 ? 5.611 -3.880 -11.959 1.00 89.12 85 THR A O 1
ATOM 645 N N . GLY A 1 86 ? 5.013 -5.616 -13.274 1.00 85.62 86 GLY A N 1
ATOM 646 C CA . GLY A 1 86 ? 6.267 -5.705 -14.034 1.00 85.62 86 GLY A CA 1
ATOM 647 C C . GLY A 1 86 ? 6.249 -4.892 -15.334 1.00 85.62 86 GLY A C 1
ATOM 648 O O . GLY A 1 86 ? 7.265 -4.752 -16.006 1.00 85.62 86 GLY A O 1
ATOM 649 N N . HIS A 1 87 ? 5.091 -4.343 -15.716 1.00 83.25 87 HIS A N 1
ATOM 650 C CA . HIS A 1 87 ? 4.958 -3.501 -16.899 1.00 83.25 87 HIS A CA 1
ATOM 651 C C . HIS A 1 87 ? 5.308 -2.061 -16.533 1.00 83.25 87 HIS A C 1
ATOM 653 O O . HIS A 1 87 ? 4.439 -1.275 -16.157 1.00 83.25 87 HIS A O 1
ATOM 659 N N . ILE A 1 88 ? 6.588 -1.714 -16.634 1.00 81.94 88 ILE A N 1
ATOM 660 C CA . ILE A 1 88 ? 7.115 -0.403 -16.240 1.00 81.94 88 ILE A CA 1
ATOM 661 C C . ILE A 1 88 ? 7.711 0.374 -17.420 1.00 81.94 88 ILE A C 1
ATOM 663 O O . ILE A 1 88 ? 8.136 -0.187 -18.429 1.00 81.94 88 ILE A O 1
ATOM 667 N N . LEU A 1 89 ? 7.744 1.698 -17.291 1.00 79.81 89 LEU A N 1
ATOM 668 C CA . LEU A 1 89 ? 8.378 2.595 -18.250 1.00 79.81 89 LEU A CA 1
ATOM 669 C C . LEU A 1 89 ? 9.891 2.626 -18.010 1.00 79.81 89 LEU A C 1
ATOM 671 O O . LEU A 1 89 ? 10.344 3.026 -16.936 1.00 79.81 89 LEU A O 1
ATOM 675 N N . ALA A 1 90 ? 10.667 2.301 -19.048 1.00 69.56 90 ALA A N 1
ATOM 676 C CA . ALA A 1 90 ? 12.131 2.205 -18.991 1.00 69.56 90 ALA A CA 1
ATOM 677 C C . ALA A 1 90 ? 12.840 3.466 -18.449 1.00 69.56 90 ALA A C 1
ATOM 679 O O . ALA A 1 90 ? 13.919 3.361 -17.879 1.00 69.56 90 ALA A O 1
ATOM 680 N N . ASN A 1 91 ? 12.231 4.650 -18.595 1.00 67.75 91 ASN A N 1
ATOM 681 C CA . ASN A 1 91 ? 12.864 5.929 -18.254 1.00 67.75 91 ASN A CA 1
ATOM 682 C C . ASN A 1 91 ? 12.391 6.537 -16.925 1.00 67.75 91 ASN A C 1
ATOM 684 O O . ASN A 1 91 ? 12.975 7.516 -16.470 1.00 67.75 91 ASN A O 1
ATOM 688 N N . THR A 1 92 ? 11.318 6.019 -16.322 1.00 68.00 92 THR A N 1
ATOM 689 C CA . THR A 1 92 ? 10.726 6.609 -15.106 1.00 68.00 92 THR A CA 1
ATOM 690 C C . THR A 1 92 ? 10.582 5.615 -13.961 1.00 68.00 92 THR A C 1
ATOM 692 O O . THR A 1 92 ? 10.326 6.041 -12.839 1.00 68.00 92 THR A O 1
ATOM 695 N N . GLY A 1 93 ? 10.718 4.306 -14.219 1.00 71.94 93 GLY A N 1
ATOM 696 C CA . GLY A 1 93 ? 10.525 3.260 -13.208 1.00 71.94 93 GLY A CA 1
ATOM 697 C C . GLY A 1 93 ? 9.091 3.174 -12.666 1.00 71.94 93 GLY A C 1
ATOM 698 O O . GLY A 1 93 ? 8.839 2.426 -11.725 1.00 71.94 93 GLY A O 1
ATOM 699 N N . GLY A 1 94 ? 8.162 3.945 -13.243 1.00 77.56 94 GLY A N 1
ATOM 700 C CA . GLY A 1 94 ? 6.734 3.913 -12.951 1.00 77.56 94 GLY A CA 1
ATOM 701 C C . GLY A 1 94 ? 5.983 2.937 -13.863 1.00 77.56 94 GLY A C 1
ATOM 702 O O . GLY A 1 94 ? 6.547 2.444 -14.841 1.00 77.56 94 GLY A O 1
ATOM 703 N N . PRO A 1 95 ? 4.703 2.662 -13.577 1.00 81.81 95 PRO A N 1
ATOM 704 C CA . PRO A 1 95 ? 3.906 1.708 -14.335 1.00 81.81 95 PRO A CA 1
ATOM 705 C C . PRO A 1 95 ? 3.644 2.229 -15.758 1.00 81.81 95 PRO A C 1
ATOM 707 O O . PRO A 1 95 ? 3.259 3.382 -15.953 1.00 81.81 95 PRO A O 1
ATOM 710 N N . ALA A 1 96 ? 3.852 1.369 -16.754 1.00 81.38 96 ALA A N 1
ATOM 711 C CA . ALA A 1 96 ? 3.564 1.640 -18.162 1.00 81.38 96 ALA A CA 1
ATOM 712 C C . ALA A 1 96 ? 2.080 1.485 -18.497 1.00 81.38 96 ALA A C 1
ATOM 714 O O . ALA A 1 96 ? 1.599 2.133 -19.424 1.00 81.38 96 ALA A O 1
ATOM 715 N N . ASP A 1 97 ? 1.354 0.650 -17.749 1.00 82.38 97 ASP A N 1
ATOM 716 C CA . ASP A 1 97 ? -0.097 0.557 -17.870 1.00 82.38 97 ASP A CA 1
ATOM 717 C C . ASP A 1 97 ? -0.767 1.731 -17.129 1.00 82.38 97 ASP A C 1
ATOM 719 O O . ASP A 1 97 ? -0.757 1.760 -15.891 1.00 82.38 97 ASP A O 1
ATOM 723 N N . PRO A 1 98 ? -1.412 2.677 -17.840 1.00 78.38 98 PRO A N 1
ATOM 724 C CA . PRO A 1 98 ? -2.128 3.780 -17.202 1.00 78.38 98 PRO A CA 1
ATOM 725 C C . PRO A 1 98 ? -3.297 3.306 -16.319 1.00 78.38 98 PRO A C 1
ATOM 727 O O . PRO A 1 98 ? -3.716 4.024 -15.411 1.00 78.38 98 PRO A O 1
ATOM 730 N N . GLY A 1 99 ? -3.818 2.094 -16.538 1.00 88.25 99 GLY A N 1
ATOM 731 C CA . GLY A 1 99 ? -4.880 1.490 -15.735 1.00 88.25 99 GLY A CA 1
ATOM 732 C C . GLY A 1 99 ? -4.430 0.974 -14.364 1.00 88.25 99 GLY A C 1
ATOM 733 O O . GLY A 1 99 ? -5.281 0.778 -13.491 1.00 88.25 99 GLY A O 1
ATOM 734 N N . PHE A 1 100 ? -3.124 0.796 -14.135 1.00 90.00 100 PHE A N 1
ATOM 735 C CA . PHE A 1 100 ? -2.588 0.232 -12.892 1.00 90.00 100 PHE A CA 1
ATOM 736 C C . PHE A 1 100 ? -3.012 1.037 -11.656 1.00 90.00 100 PHE A C 1
ATOM 738 O O . PHE A 1 100 ? -3.581 0.481 -10.714 1.00 90.00 100 PHE A O 1
ATOM 745 N N . TYR A 1 101 ? -2.823 2.361 -11.686 1.00 91.00 101 TYR A N 1
ATOM 746 C CA . TYR A 1 101 ? -3.208 3.244 -10.581 1.00 91.00 101 TYR A CA 1
ATOM 747 C C . TYR A 1 101 ? -4.703 3.155 -10.268 1.00 91.00 101 TYR A C 1
ATOM 749 O O . TYR A 1 101 ? -5.094 3.116 -9.101 1.00 91.00 101 TYR A O 1
ATOM 757 N N . THR A 1 102 ? -5.549 3.103 -11.296 1.00 92.69 102 THR A N 1
ATOM 758 C CA . THR A 1 102 ? -7.004 3.004 -11.132 1.00 92.69 102 THR A CA 1
ATOM 759 C C . THR A 1 102 ? -7.391 1.702 -10.442 1.00 92.69 102 THR A C 1
ATOM 761 O O . THR A 1 102 ? -8.150 1.724 -9.472 1.00 92.69 102 THR A O 1
ATOM 764 N N . ARG A 1 103 ? -6.839 0.566 -10.888 1.00 92.00 103 ARG A N 1
ATOM 765 C CA . ARG A 1 103 ? -7.136 -0.745 -10.293 1.00 92.00 103 ARG A CA 1
ATOM 766 C C . ARG A 1 103 ? -6.598 -0.863 -8.866 1.00 92.00 103 ARG A C 1
ATOM 768 O O . ARG A 1 103 ? -7.318 -1.345 -7.994 1.00 92.00 103 ARG A O 1
ATOM 775 N N . ALA A 1 104 ? -5.381 -0.383 -8.613 1.00 93.94 104 ALA A N 1
ATOM 776 C CA . ALA A 1 104 ? -4.778 -0.365 -7.281 1.00 93.94 104 ALA A CA 1
ATOM 777 C C . ALA A 1 104 ? -5.610 0.460 -6.285 1.00 93.94 104 ALA A C 1
ATOM 779 O O . ALA A 1 104 ? -5.963 -0.026 -5.210 1.00 93.94 104 ALA A O 1
ATOM 780 N N . ASN A 1 105 ? -6.014 1.674 -6.674 1.00 95.00 105 ASN A N 1
ATOM 781 C CA . ASN A 1 105 ? -6.865 2.528 -5.843 1.00 95.00 105 ASN A CA 1
ATOM 782 C C . ASN A 1 105 ? -8.261 1.932 -5.623 1.00 95.00 105 ASN A C 1
ATOM 784 O O . ASN A 1 105 ? -8.806 2.045 -4.523 1.00 95.00 105 ASN A O 1
ATOM 788 N N . ALA A 1 106 ? -8.850 1.291 -6.637 1.00 95.12 106 ALA A N 1
ATOM 789 C CA . ALA A 1 106 ? -10.140 0.619 -6.500 1.00 95.12 106 ALA A CA 1
ATOM 790 C C . ALA A 1 106 ? -10.062 -0.545 -5.499 1.00 95.12 106 ALA A C 1
ATOM 792 O O . ALA A 1 106 ? -10.933 -0.667 -4.634 1.00 95.12 106 ALA A O 1
ATOM 793 N N . LEU A 1 107 ? -8.995 -1.349 -5.567 1.00 95.44 107 LEU A N 1
ATOM 794 C CA . LEU A 1 107 ? -8.754 -2.441 -4.628 1.00 95.44 107 LEU A CA 1
ATOM 795 C C . LEU A 1 107 ? -8.568 -1.913 -3.201 1.00 95.44 107 LEU A C 1
ATOM 797 O O . LEU A 1 107 ? -9.283 -2.342 -2.296 1.00 95.44 107 LEU A O 1
ATOM 801 N N . ALA A 1 108 ? -7.683 -0.932 -3.005 1.00 96.88 108 ALA A N 1
ATOM 802 C CA . ALA A 1 108 ? -7.467 -0.308 -1.701 1.00 96.88 108 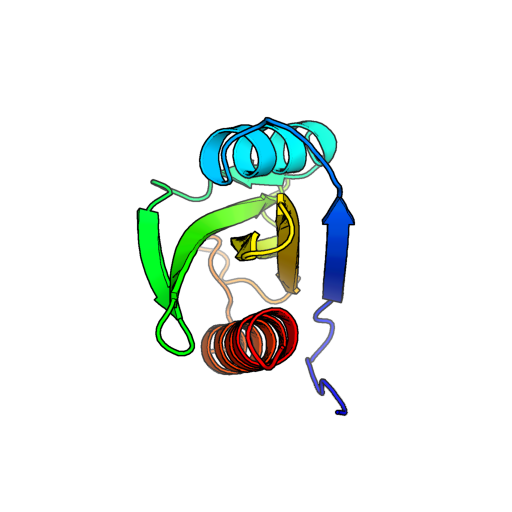ALA A CA 1
ATOM 803 C C . ALA A 1 108 ? -8.765 0.293 -1.135 1.00 96.88 108 ALA A C 1
ATOM 805 O O . ALA A 1 108 ? -9.096 0.074 0.026 1.00 96.88 108 ALA A O 1
ATOM 806 N N . THR A 1 109 ? -9.560 0.970 -1.970 1.00 97.38 109 THR A N 1
ATOM 807 C CA . THR A 1 109 ? -10.866 1.521 -1.575 1.00 97.38 109 THR A CA 1
ATOM 808 C C . THR A 1 109 ? -11.832 0.438 -1.105 1.00 97.38 109 THR A C 1
ATOM 810 O O . THR A 1 109 ? -12.536 0.645 -0.117 1.00 97.38 109 THR A O 1
ATOM 813 N N . ALA A 1 110 ? -11.885 -0.708 -1.789 1.00 95.94 110 ALA A N 1
ATOM 814 C CA . ALA A 1 110 ? -12.740 -1.821 -1.391 1.00 95.94 110 ALA A CA 1
ATOM 815 C C . ALA A 1 110 ? -12.326 -2.389 -0.023 1.00 95.94 110 ALA A C 1
ATOM 817 O O . ALA A 1 110 ? -13.187 -2.581 0.834 1.00 95.94 110 ALA A O 1
ATOM 818 N N . PHE A 1 111 ? -11.023 -2.588 0.204 1.00 95.75 111 PHE A N 1
ATOM 819 C CA . PHE A 1 111 ? -10.496 -3.072 1.485 1.00 95.75 111 PHE A CA 1
ATOM 820 C C . PHE A 1 111 ? -10.734 -2.092 2.627 1.00 95.75 111 PHE A C 1
ATOM 822 O O . PHE A 1 111 ? -11.202 -2.500 3.686 1.00 95.75 111 PHE A O 1
ATOM 829 N N . VAL A 1 112 ? -10.483 -0.801 2.404 1.00 95.75 112 VAL A N 1
ATOM 830 C CA . VAL A 1 112 ? -10.762 0.237 3.400 1.00 95.75 112 VAL A CA 1
ATOM 831 C C . VAL A 1 112 ? -12.244 0.239 3.755 1.00 95.75 112 VAL A C 1
ATOM 833 O O . VAL A 1 112 ? -12.597 0.142 4.922 1.00 95.75 112 VAL A O 1
ATOM 836 N N . LYS A 1 113 ? -13.146 0.278 2.772 1.00 94.94 113 LYS A N 1
ATOM 837 C CA . LYS A 1 113 ? -14.585 0.256 3.069 1.00 94.94 113 LYS A CA 1
ATOM 838 C C . LYS A 1 113 ? -14.994 -1.000 3.838 1.00 94.94 113 LYS A C 1
ATOM 840 O O . LYS A 1 113 ? -15.774 -0.892 4.773 1.00 94.94 113 LYS A O 1
ATOM 845 N N . ALA A 1 114 ? -14.459 -2.165 3.474 1.00 92.12 114 ALA A N 1
ATOM 846 C CA . ALA A 1 114 ? -14.773 -3.422 4.145 1.00 92.12 114 ALA A CA 1
ATOM 847 C C . ALA A 1 114 ? -14.267 -3.464 5.597 1.00 92.12 114 ALA A C 1
ATOM 849 O O . ALA A 1 114 ? -15.002 -3.894 6.481 1.00 92.12 114 ALA A O 1
ATOM 850 N N . ALA A 1 115 ? -13.049 -2.984 5.858 1.00 92.25 115 ALA A N 1
ATOM 851 C CA . ALA A 1 115 ? -12.461 -2.966 7.198 1.00 92.25 115 ALA A CA 1
ATOM 852 C C . ALA A 1 115 ? -13.201 -2.032 8.175 1.00 92.25 115 ALA A C 1
ATOM 854 O O . ALA A 1 115 ? -13.157 -2.247 9.383 1.00 92.25 115 ALA A O 1
ATOM 855 N N . PHE A 1 116 ? -13.899 -1.018 7.653 1.00 90.38 116 PHE A N 1
ATOM 856 C CA . PHE A 1 116 ? -14.629 -0.016 8.436 1.00 90.38 116 PHE A CA 1
ATOM 857 C C . PHE A 1 116 ? -16.159 -0.134 8.340 1.00 90.38 116 PHE A C 1
ATOM 859 O O . PHE A 1 116 ? -16.863 0.725 8.858 1.00 90.38 116 PHE A O 1
ATOM 866 N N . ALA A 1 117 ? -16.696 -1.173 7.696 1.00 86.62 117 ALA A N 1
ATOM 867 C CA . ALA A 1 117 ? -18.144 -1.405 7.601 1.00 86.62 117 ALA A CA 1
ATOM 868 C C . ALA A 1 117 ? -18.759 -2.046 8.868 1.00 86.62 117 ALA A C 1
ATOM 870 O O . ALA A 1 117 ? -19.908 -2.484 8.821 1.00 86.62 117 ALA A O 1
ATOM 871 N N . GLY A 1 118 ? -17.979 -2.157 9.951 1.00 63.34 118 GLY A N 1
ATOM 872 C CA . GLY A 1 118 ? -18.365 -2.778 11.222 1.00 63.34 118 GLY A CA 1
ATOM 873 C C . GLY A 1 118 ? -19.118 -1.851 12.161 1.00 63.34 118 GLY A C 1
ATOM 874 O O . GLY A 1 118 ? -18.827 -0.636 12.149 1.00 63.34 118 GLY A O 1
#

Organism: Paraburkholderia xenovorans (strain LB400) (NCBI:txid266265)